Protein AF-A0A7K2YEI6-F1 (afdb_monomer)

Foldseek 3Di:
DDPQDDDLPLCVPAPDWAKAWEAELVVLVDDDPALLVSLVVLVVVLVQCVDRRYHYWY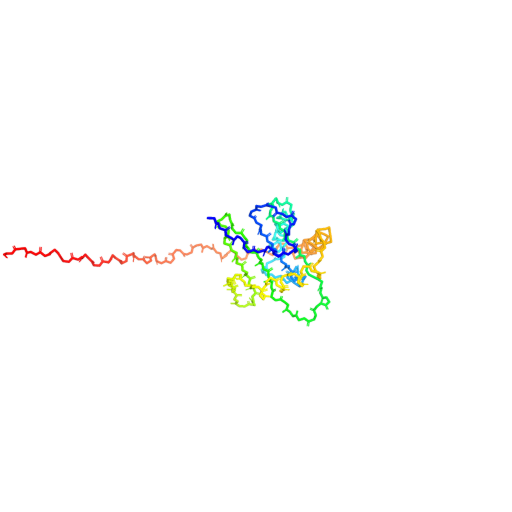FDNPPPDPFFTWIWGADRVRFIWIWGHDPVDIDIDGDDPVVSVVVNVRSVRTDDSVVRSVSSVVSSVVSVVVNVVPPDPPPPPPPPDPPDDDPDDDDDDDPDDDDDD

Solvent-accessible surface area (backbone atoms only — not comparable to full-atom values): 9981 Å² total; per-residue (Å²): 136,84,83,74,74,85,73,53,74,80,51,72,91,59,86,66,53,37,43,36,35,43,38,46,58,64,64,68,70,58,75,72,83,49,38,56,58,42,23,50,51,37,47,49,53,54,55,43,52,70,39,88,44,32,47,58,28,32,38,54,79,84,57,91,57,95,61,57,40,39,31,43,41,37,44,86,88,70,51,52,37,34,38,39,39,49,101,88,48,76,46,79,40,74,70,46,72,72,55,41,57,50,51,42,57,48,53,73,53,30,43,54,68,68,56,25,51,49,51,38,52,53,38,26,49,53,26,43,53,56,34,60,73,53,56,88,71,76,74,81,90,73,81,74,84,73,82,66,82,78,80,76,82,80,73,78,84,77,81,80,79,83,78,90,129

Sequence (165 aa):
MSSGRPRPTALDDAPDTVLVTFLDPRVLHHTIGDAAVMADQIRALRRATQRPHTHIRTVSAATTTPAPSIAYLRFADGRELICLEQADAVVYLRESDHHRAALDRIALVAHDHAETRRQLTRAEHAHRLCATERGPAALPASFANDPGPVPTPTSPPRPDRENPA

pLDDT: mean 70.94, std 15.81, range [35.38, 94.62]

Nearest PDB structures (foldseek):
  3oe3-assembly1_A  TM=7.090E-01  e=5.378E+00  Salmonella enterica subsp. enterica serovar Typhimurium
  2oqc-assembly1_A  TM=4.655E-01  e=2.181E+00  Bacillus subtilis
  4yhc-assembly1_A  TM=6.633E-01  e=7.716E+00  Schizosaccharomyces pombe 972h-
  2rf8-assembly1_B  TM=3.080E-01  e=3.529E+00  unclassified
  2xg8-assembly1_E-2  TM=3.071E-01  e=6.066E+00  Synechococcus elongatus PCC 7942 = FACHB-805

Structure (mmCIF, N/CA/C/O backbone):
data_AF-A0A7K2YEI6-F1
#
_entry.id   AF-A0A7K2YEI6-F1
#
loop_
_atom_site.group_PDB
_atom_site.id
_atom_site.type_symbol
_atom_site.label_atom_id
_atom_site.label_alt_id
_atom_site.label_comp_id
_atom_site.label_asym_id
_atom_site.label_entity_id
_atom_site.label_seq_id
_atom_site.pdbx_PDB_ins_code
_atom_site.Cartn_x
_atom_site.Cartn_y
_atom_site.Cartn_z
_atom_site.occupancy
_atom_site.B_iso_or_equiv
_atom_site.auth_seq_id
_atom_site.auth_comp_id
_atom_site.auth_asym_id
_atom_site.auth_atom_id
_atom_site.pdbx_PDB_model_num
ATOM 1 N N . MET A 1 1 ? -24.203 -7.681 22.624 1.00 35.38 1 MET A N 1
ATOM 2 C CA . MET A 1 1 ? -23.728 -6.298 22.409 1.00 35.38 1 MET A CA 1
ATOM 3 C C . MET A 1 1 ? -22.212 -6.354 22.428 1.00 35.38 1 MET A C 1
ATOM 5 O O . MET A 1 1 ? -21.647 -6.579 23.488 1.00 35.38 1 MET A O 1
ATOM 9 N N . SER A 1 2 ? -21.568 -6.328 21.259 1.00 37.03 2 SER A N 1
ATOM 10 C CA . SER A 1 2 ? -20.107 -6.431 21.176 1.00 37.03 2 SER A CA 1
ATOM 11 C C . SER A 1 2 ? -19.523 -5.081 21.579 1.00 37.03 2 SER A C 1
ATOM 13 O O . SER A 1 2 ? -19.719 -4.097 20.869 1.00 37.03 2 SER A O 1
ATOM 15 N N . SER A 1 3 ? -18.887 -5.004 22.747 1.00 43.38 3 SER A N 1
ATOM 16 C CA . SER A 1 3 ? -18.133 -3.822 23.163 1.00 43.38 3 SER A CA 1
ATOM 17 C C . SER A 1 3 ? -16.900 -3.715 22.262 1.00 43.38 3 SER A C 1
ATOM 19 O O . SER A 1 3 ? -15.861 -4.316 22.545 1.00 43.38 3 SER A O 1
ATOM 21 N N . GLY A 1 4 ? -17.050 -3.037 21.124 1.00 49.66 4 GLY A N 1
ATOM 22 C CA . GLY A 1 4 ? -15.959 -2.786 20.190 1.00 49.66 4 GLY A CA 1
ATOM 23 C C . GLY A 1 4 ? -14.863 -2.004 20.902 1.00 49.66 4 GLY A C 1
ATOM 24 O O . GLY A 1 4 ? -15.121 -0.926 21.438 1.00 49.66 4 GLY A O 1
ATOM 25 N N . ARG A 1 5 ? -13.656 -2.571 20.962 1.00 57.53 5 ARG A N 1
ATOM 26 C CA . ARG A 1 5 ? -12.485 -1.838 21.449 1.00 57.53 5 ARG A CA 1
ATOM 27 C C . ARG A 1 5 ? -12.255 -0.610 20.560 1.00 57.53 5 ARG A C 1
ATOM 29 O O . ARG A 1 5 ? -12.537 -0.687 19.363 1.00 57.53 5 ARG A O 1
ATOM 36 N N . PRO A 1 6 ? -11.764 0.506 21.127 1.00 58.81 6 PRO A N 1
ATOM 37 C CA . PRO A 1 6 ? -11.514 1.714 20.359 1.00 58.81 6 PRO A CA 1
ATOM 38 C C . PRO A 1 6 ? -10.509 1.433 19.237 1.00 58.81 6 PRO A C 1
ATOM 40 O O . PRO A 1 6 ? -9.489 0.767 19.430 1.00 58.81 6 PRO A O 1
ATOM 43 N N . ARG A 1 7 ? -10.857 1.924 18.051 1.00 57.22 7 ARG A N 1
ATOM 44 C CA . ARG A 1 7 ? -10.098 1.809 16.809 1.00 57.22 7 ARG A CA 1
ATOM 45 C C . ARG A 1 7 ? -8.801 2.641 16.893 1.00 57.22 7 ARG A C 1
ATOM 47 O O . ARG A 1 7 ? -8.818 3.679 17.552 1.00 57.22 7 ARG A O 1
ATOM 54 N N . PRO A 1 8 ? -7.682 2.223 16.259 1.00 61.91 8 PRO A N 1
ATOM 55 C CA . PRO A 1 8 ? -6.519 3.097 16.091 1.00 61.91 8 PRO A CA 1
ATOM 56 C C . PRO A 1 8 ? -6.933 4.398 15.405 1.00 61.91 8 PRO A C 1
ATOM 58 O O . PRO A 1 8 ? -7.556 4.350 14.343 1.00 61.91 8 PRO A O 1
ATOM 61 N N . THR A 1 9 ? -6.574 5.547 15.975 1.00 63.38 9 THR A N 1
ATOM 62 C CA . THR A 1 9 ? -7.052 6.853 15.491 1.00 63.38 9 THR A CA 1
ATOM 63 C C . THR A 1 9 ? -6.620 7.125 14.055 1.00 63.38 9 THR A C 1
ATOM 65 O O . THR A 1 9 ? -7.364 7.707 13.272 1.00 63.38 9 THR A O 1
ATOM 68 N N . ALA A 1 10 ? -5.454 6.606 13.658 1.00 58.94 10 ALA A N 1
ATOM 69 C CA . ALA A 1 10 ? -4.978 6.661 12.279 1.00 58.94 10 ALA A CA 1
ATOM 70 C C . ALA A 1 10 ? -5.903 5.975 11.256 1.00 58.94 10 ALA A C 1
ATOM 72 O O . ALA A 1 10 ? -5.720 6.138 10.049 1.00 58.94 10 ALA A O 1
ATOM 73 N N . LEU A 1 11 ? -6.851 5.163 11.724 1.00 60.22 11 LEU A N 1
ATOM 74 C CA . LEU A 1 11 ? -7.789 4.435 10.893 1.00 60.22 11 LEU A CA 1
ATOM 75 C C . LEU A 1 11 ? -9.180 5.063 10.894 1.00 60.22 11 LEU A C 1
ATOM 77 O O . LEU A 1 11 ? -9.952 4.674 10.027 1.00 60.22 11 LEU A O 1
ATOM 81 N N . ASP A 1 12 ? -9.517 5.983 11.801 1.00 61.03 12 ASP A N 1
ATOM 82 C CA . ASP A 1 12 ? -10.897 6.431 12.065 1.00 61.03 12 ASP A CA 1
ATOM 83 C C . ASP A 1 12 ? -11.663 6.951 10.831 1.00 61.03 12 ASP A C 1
ATOM 85 O O . ASP A 1 12 ? -12.889 6.855 10.791 1.00 61.03 12 ASP A O 1
ATOM 89 N N . ASP A 1 13 ? -10.963 7.345 9.767 1.00 56.47 13 ASP A N 1
ATOM 90 C CA . ASP A 1 13 ? -11.535 7.880 8.525 1.00 56.47 13 ASP A CA 1
ATOM 91 C C . ASP A 1 13 ? -12.189 6.850 7.565 1.00 56.47 13 ASP A C 1
ATOM 93 O O . ASP A 1 13 ? -12.667 7.239 6.499 1.00 56.47 13 ASP A O 1
ATOM 97 N N . ALA A 1 14 ? -12.229 5.541 7.870 1.00 53.19 14 ALA A N 1
ATOM 98 C CA . ALA A 1 14 ? -12.691 4.523 6.898 1.00 53.19 14 ALA A CA 1
ATOM 99 C C . ALA A 1 14 ? -13.674 3.468 7.461 1.00 53.19 14 ALA A C 1
ATOM 101 O O . ALA A 1 14 ? -13.237 2.516 8.111 1.00 53.19 14 ALA A O 1
ATOM 102 N N . PRO A 1 15 ? -14.997 3.553 7.250 1.00 51.84 15 PRO A N 1
ATOM 103 C CA . PRO A 1 15 ? -15.926 2.512 7.690 1.00 51.84 15 PRO A CA 1
ATOM 104 C C . PRO A 1 15 ? -15.862 1.293 6.741 1.00 51.84 15 PRO A C 1
ATOM 106 O O . PRO A 1 15 ? -15.676 1.442 5.539 1.00 51.84 15 PRO A O 1
ATOM 109 N N . ASP A 1 16 ? -15.996 0.088 7.302 1.00 55.22 16 ASP A N 1
ATOM 110 C CA . ASP A 1 16 ? -16.053 -1.230 6.629 1.00 55.22 16 ASP A CA 1
ATOM 111 C C . ASP A 1 16 ? -14.762 -1.803 5.997 1.00 55.22 16 ASP A C 1
ATOM 113 O O . ASP A 1 16 ? -13.928 -1.080 5.474 1.00 55.22 16 ASP A O 1
ATOM 117 N N . THR A 1 17 ? -14.551 -3.112 6.217 1.00 54.16 17 THR A N 1
ATOM 118 C CA . THR A 1 17 ? -13.370 -3.977 5.944 1.00 54.16 17 THR A CA 1
ATOM 119 C C . THR A 1 17 ? -12.120 -3.289 5.393 1.00 54.16 17 THR A C 1
ATOM 121 O O . THR A 1 17 ? -11.918 -3.231 4.188 1.00 54.16 17 THR A O 1
ATOM 124 N N . VAL A 1 18 ? -11.232 -2.838 6.280 1.00 68.88 18 VAL A N 1
ATOM 125 C CA . VAL A 1 18 ? -10.080 -2.013 5.902 1.00 68.88 18 VAL A CA 1
ATOM 126 C C . VAL A 1 18 ? -8.800 -2.851 5.868 1.00 68.88 18 VAL A C 1
ATOM 128 O O . VAL A 1 18 ? -8.322 -3.303 6.910 1.00 68.88 18 VAL A O 1
ATOM 131 N N . LEU A 1 19 ? -8.223 -3.030 4.678 1.00 74.69 19 LEU A N 1
ATOM 132 C CA . LEU A 1 19 ? -6.819 -3.418 4.524 1.00 74.69 19 LEU A CA 1
ATOM 133 C C . LEU A 1 19 ? -5.973 -2.156 4.679 1.00 74.69 19 LEU A C 1
ATOM 135 O O . LEU A 1 19 ? -6.048 -1.278 3.822 1.00 74.69 19 LEU A O 1
ATOM 139 N N . VAL A 1 20 ? -5.162 -2.059 5.731 1.00 76.62 20 VAL A N 1
ATOM 140 C CA . VAL A 1 20 ? -4.160 -0.994 5.862 1.00 76.62 20 VAL A CA 1
ATOM 141 C C . VAL A 1 20 ? -2.779 -1.597 5.800 1.00 76.62 20 VAL A C 1
ATOM 143 O O . VAL A 1 20 ? -2.470 -2.518 6.539 1.00 76.62 20 VAL A O 1
ATOM 146 N N . THR A 1 21 ? -1.924 -1.084 4.931 1.00 82.00 21 THR A N 1
ATOM 147 C CA . THR A 1 21 ? -0.549 -1.563 4.832 1.00 82.00 21 THR A CA 1
ATOM 148 C C . THR A 1 21 ? 0.415 -0.397 4.760 1.00 82.00 21 THR A C 1
ATOM 150 O O . THR A 1 21 ? 0.197 0.573 4.029 1.00 82.00 21 THR A O 1
ATOM 153 N N . PHE A 1 22 ? 1.494 -0.524 5.522 1.00 81.94 22 PHE A N 1
ATOM 154 C CA . PHE A 1 22 ? 2.610 0.401 5.538 1.00 81.94 22 PHE A CA 1
ATOM 155 C C . PHE A 1 22 ? 3.804 -0.274 4.869 1.00 81.94 22 PHE A C 1
ATOM 157 O O . PHE A 1 22 ? 4.270 -1.319 5.320 1.00 81.94 22 PHE A O 1
ATOM 164 N N . LEU A 1 23 ? 4.258 0.301 3.758 1.00 81.62 23 LEU A N 1
ATOM 165 C CA . LEU A 1 23 ? 5.349 -0.235 2.949 1.00 81.62 23 LEU A CA 1
ATOM 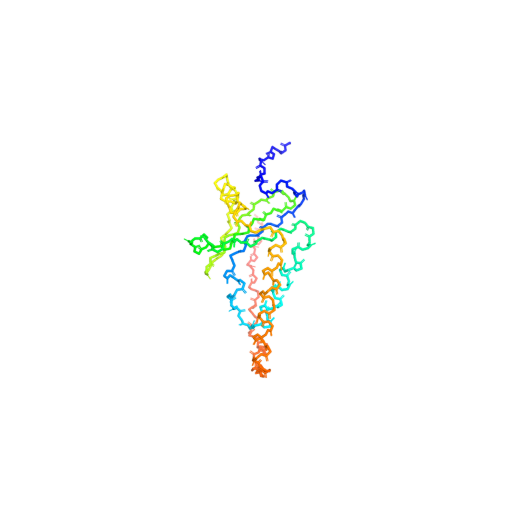166 C C . LEU A 1 23 ? 6.654 0.498 3.266 1.00 81.62 23 LEU A C 1
ATOM 168 O O . LEU A 1 23 ? 6.700 1.727 3.160 1.00 81.62 23 LEU A O 1
ATOM 172 N N . ASP A 1 24 ? 7.718 -0.242 3.583 1.00 77.81 24 ASP A N 1
ATOM 173 C CA . ASP A 1 24 ? 9.082 0.304 3.581 1.00 77.81 24 ASP A CA 1
ATOM 174 C C . ASP A 1 24 ? 9.455 0.695 2.133 1.00 77.81 24 ASP A C 1
ATOM 176 O O . ASP A 1 24 ? 9.364 -0.147 1.239 1.00 77.81 24 ASP A O 1
ATOM 180 N N . PRO A 1 25 ? 9.891 1.938 1.848 1.00 78.19 25 PRO A N 1
ATOM 181 C CA . PRO A 1 25 ? 10.286 2.364 0.504 1.00 78.19 25 PRO A CA 1
ATOM 182 C C . PRO A 1 25 ? 11.310 1.453 -0.168 1.00 78.19 25 PRO A C 1
ATOM 184 O O . PRO A 1 25 ? 11.323 1.338 -1.393 1.00 78.19 25 PRO A O 1
ATOM 187 N N . ARG A 1 26 ? 12.165 0.784 0.611 1.00 78.75 26 ARG A N 1
ATOM 188 C CA . ARG A 1 26 ? 13.173 -0.149 0.101 1.00 78.75 26 ARG A CA 1
ATOM 189 C C . ARG A 1 26 ? 12.539 -1.316 -0.650 1.00 78.75 26 ARG A C 1
ATOM 191 O O . ARG A 1 26 ? 13.118 -1.761 -1.639 1.00 78.75 26 ARG A O 1
ATOM 198 N N . VAL A 1 27 ? 11.337 -1.756 -0.264 1.00 79.69 27 VAL A N 1
ATOM 199 C CA . VAL A 1 27 ? 10.628 -2.850 -0.955 1.00 79.69 27 VAL A CA 1
ATOM 200 C C . VAL A 1 27 ? 10.222 -2.472 -2.377 1.00 79.69 27 VAL A C 1
ATOM 202 O O . VAL A 1 27 ? 10.093 -3.339 -3.231 1.00 79.69 27 VAL A O 1
ATOM 205 N N . LEU A 1 28 ? 10.094 -1.174 -2.679 1.00 84.19 28 LEU A N 1
ATOM 206 C CA . LEU A 1 28 ? 9.799 -0.703 -4.035 1.00 84.19 28 LEU A CA 1
ATOM 207 C C . LEU A 1 28 ? 11.006 -0.836 -4.973 1.00 84.19 28 LEU A C 1
ATOM 209 O O . LEU A 1 28 ? 10.850 -0.823 -6.195 1.00 84.19 28 LEU A O 1
ATOM 213 N N . HIS A 1 29 ? 12.208 -0.952 -4.408 1.00 81.12 29 HIS A N 1
ATOM 214 C CA . HIS A 1 29 ? 13.471 -1.037 -5.139 1.00 81.12 29 HIS A CA 1
ATOM 215 C C . HIS A 1 29 ? 14.090 -2.437 -5.094 1.00 81.12 29 HIS A C 1
ATOM 217 O O . HIS A 1 29 ? 14.925 -2.767 -5.936 1.00 81.12 29 HIS A O 1
ATOM 223 N N . HIS A 1 30 ? 13.678 -3.272 -4.142 1.00 78.94 30 HIS A N 1
ATOM 224 C CA . HIS A 1 30 ? 14.135 -4.648 -4.050 1.00 78.94 30 HIS A CA 1
ATOM 225 C C . HIS A 1 30 ? 13.454 -5.500 -5.127 1.00 78.94 30 HIS A C 1
ATOM 227 O O . HIS A 1 30 ? 12.246 -5.710 -5.096 1.00 78.94 30 HIS A O 1
ATOM 233 N N . THR A 1 31 ? 14.225 -5.952 -6.118 1.00 76.38 31 THR A N 1
ATOM 234 C CA . THR A 1 31 ? 13.689 -6.750 -7.229 1.00 76.38 31 THR A CA 1
ATOM 235 C C . THR A 1 31 ? 13.627 -8.212 -6.812 1.00 76.38 31 THR A C 1
ATOM 237 O O . THR A 1 31 ? 14.671 -8.837 -6.634 1.00 76.38 31 THR A O 1
ATOM 240 N N . ILE A 1 32 ? 12.419 -8.759 -6.688 1.00 75.44 32 ILE A N 1
ATOM 241 C CA . ILE A 1 32 ? 12.195 -10.193 -6.494 1.00 75.44 32 ILE A CA 1
ATOM 242 C C . ILE A 1 32 ? 11.722 -10.765 -7.833 1.00 75.44 32 ILE A C 1
ATOM 244 O O . ILE A 1 32 ? 10.642 -10.430 -8.314 1.00 75.44 32 ILE A O 1
ATOM 248 N N . GLY A 1 33 ? 12.545 -11.610 -8.454 1.00 79.62 33 GLY A N 1
ATOM 249 C CA . GLY A 1 33 ? 12.308 -12.096 -9.816 1.00 79.62 33 GLY A CA 1
ATOM 250 C C . GLY A 1 33 ? 12.819 -11.119 -10.877 1.00 79.62 33 GLY A C 1
ATOM 251 O O . GLY A 1 33 ? 13.941 -10.619 -10.776 1.00 79.62 33 GLY A O 1
ATOM 252 N N . ASP A 1 34 ? 12.023 -10.874 -11.920 1.00 86.81 34 ASP A N 1
ATOM 253 C CA . ASP A 1 34 ? 12.395 -9.985 -13.021 1.00 86.81 34 ASP A CA 1
ATOM 254 C C . ASP A 1 34 ? 11.788 -8.571 -12.894 1.00 86.81 34 ASP A C 1
ATOM 256 O O . ASP A 1 34 ? 10.834 -8.316 -12.154 1.00 86.81 34 ASP A O 1
ATOM 260 N N . ALA A 1 35 ? 12.375 -7.616 -13.621 1.00 89.06 35 ALA A N 1
ATOM 261 C CA . ALA A 1 35 ? 11.963 -6.215 -13.565 1.00 89.06 35 ALA A CA 1
ATOM 262 C C . ALA A 1 35 ? 10.558 -5.978 -14.159 1.00 89.06 35 ALA A C 1
ATOM 264 O O . ALA A 1 35 ? 9.863 -5.047 -13.749 1.00 89.06 35 ALA A O 1
ATOM 265 N N . ALA A 1 36 ? 10.103 -6.818 -15.095 1.00 88.25 36 ALA A N 1
ATOM 266 C CA . ALA A 1 36 ? 8.763 -6.705 -15.666 1.00 88.25 36 ALA A CA 1
ATOM 267 C C . ALA A 1 36 ? 7.694 -7.134 -14.647 1.00 88.25 36 ALA A C 1
ATOM 269 O O . ALA A 1 36 ? 6.713 -6.416 -14.442 1.00 88.25 36 ALA A O 1
ATOM 270 N N . VAL A 1 37 ? 7.936 -8.236 -13.936 1.00 89.31 37 VAL A N 1
ATOM 271 C CA . VAL A 1 37 ? 7.134 -8.733 -12.818 1.00 89.31 37 VAL A CA 1
ATOM 272 C C . VAL A 1 37 ? 7.060 -7.679 -11.722 1.00 89.31 37 VAL A C 1
ATOM 274 O O . VAL A 1 37 ? 5.960 -7.350 -11.281 1.00 89.31 37 VAL A O 1
ATOM 277 N N . MET A 1 38 ? 8.182 -7.065 -11.338 1.00 89.00 38 MET A N 1
ATOM 278 C CA . MET A 1 38 ? 8.166 -5.976 -10.354 1.00 89.00 38 MET A CA 1
ATOM 279 C C . MET A 1 38 ? 7.335 -4.776 -10.823 1.00 89.00 38 MET A C 1
ATOM 281 O O . MET A 1 38 ? 6.530 -4.238 -10.059 1.00 89.00 38 MET A O 1
ATOM 285 N N . ALA A 1 39 ? 7.461 -4.365 -12.089 1.00 90.31 39 ALA A N 1
ATOM 286 C CA . ALA A 1 39 ? 6.641 -3.289 -12.644 1.00 90.31 39 ALA A CA 1
ATOM 287 C C . ALA A 1 39 ? 5.138 -3.632 -12.652 1.00 90.31 39 ALA A C 1
ATOM 289 O O . ALA A 1 39 ? 4.295 -2.748 -12.470 1.00 90.31 39 ALA A O 1
ATOM 290 N N . ASP A 1 40 ? 4.781 -4.897 -12.869 1.00 89.81 40 ASP A N 1
ATOM 291 C CA . ASP A 1 40 ? 3.403 -5.385 -12.812 1.00 89.81 40 ASP A CA 1
ATOM 292 C C . ASP A 1 40 ? 2.871 -5.436 -11.373 1.00 89.81 40 ASP A C 1
ATOM 294 O O . ASP A 1 40 ? 1.752 -4.978 -11.115 1.00 89.81 40 ASP A O 1
ATOM 298 N N . GLN A 1 41 ? 3.681 -5.893 -10.417 1.00 90.00 41 GLN A N 1
ATOM 299 C CA . GLN A 1 41 ? 3.341 -5.917 -8.994 1.00 90.00 41 GLN A CA 1
ATOM 300 C C . GLN A 1 41 ? 3.147 -4.503 -8.429 1.00 90.00 41 GLN A C 1
ATOM 302 O O . GLN A 1 41 ? 2.130 -4.224 -7.791 1.00 90.00 41 GLN A O 1
ATOM 307 N N . ILE A 1 42 ? 4.051 -3.564 -8.727 1.00 91.38 42 ILE A N 1
ATOM 308 C CA . ILE A 1 42 ? 3.920 -2.166 -8.285 1.00 91.38 42 ILE A CA 1
ATOM 309 C C . ILE A 1 42 ? 2.684 -1.512 -8.911 1.00 91.38 42 ILE A C 1
ATOM 311 O O . ILE A 1 42 ? 1.961 -0.767 -8.245 1.00 91.38 42 ILE A O 1
ATOM 315 N N . ARG A 1 43 ? 2.368 -1.830 -10.172 1.00 92.50 43 ARG A N 1
ATOM 316 C CA . ARG A 1 43 ? 1.122 -1.382 -10.806 1.00 92.50 43 ARG A CA 1
ATOM 317 C C . ARG A 1 43 ? -0.107 -1.947 -10.103 1.00 92.50 43 ARG A C 1
ATOM 319 O O . ARG A 1 43 ? -1.094 -1.224 -9.945 1.00 92.50 43 ARG A O 1
ATOM 326 N N . ALA A 1 44 ? -0.069 -3.211 -9.685 1.00 89.00 44 ALA A N 1
ATOM 327 C CA . ALA A 1 44 ? -1.144 -3.828 -8.917 1.00 89.00 44 ALA A CA 1
ATOM 328 C C . ALA A 1 44 ? -1.331 -3.129 -7.559 1.00 89.00 44 ALA A C 1
ATOM 330 O O . ALA A 1 44 ? -2.460 -2.760 -7.232 1.00 89.00 44 ALA A O 1
ATOM 331 N N . LEU A 1 45 ? -0.244 -2.829 -6.836 1.00 89.12 45 LEU A N 1
ATOM 332 C CA . LEU A 1 45 ? -0.276 -2.034 -5.600 1.00 89.12 45 LEU A CA 1
ATOM 333 C C . LEU A 1 45 ? -0.855 -0.634 -5.841 1.00 89.12 45 LEU A C 1
ATOM 335 O O . LEU A 1 45 ? -1.756 -0.194 -5.128 1.00 89.12 45 LEU A O 1
ATOM 339 N N . ARG A 1 46 ? -0.421 0.052 -6.904 1.00 91.56 46 ARG A N 1
ATOM 340 C CA . ARG A 1 46 ? -0.952 1.370 -7.279 1.00 91.56 46 ARG A CA 1
ATOM 341 C C . ARG A 1 46 ? -2.457 1.324 -7.547 1.00 91.56 46 ARG A C 1
ATOM 343 O O . ARG A 1 46 ? -3.173 2.215 -7.099 1.00 91.56 46 ARG A O 1
ATOM 350 N N . ARG A 1 47 ? -2.955 0.299 -8.246 1.00 91.44 47 ARG A N 1
ATOM 351 C CA . ARG A 1 47 ? -4.400 0.090 -8.466 1.00 91.44 47 ARG A CA 1
ATOM 352 C C . ARG A 1 47 ? -5.132 -0.217 -7.160 1.00 91.44 47 ARG A C 1
ATOM 354 O O . ARG A 1 47 ? -6.238 0.272 -6.965 1.00 91.44 47 ARG A O 1
ATOM 361 N N . ALA A 1 48 ? -4.519 -0.982 -6.261 1.00 88.25 48 ALA A N 1
ATOM 362 C CA . ALA A 1 48 ? -5.097 -1.288 -4.958 1.00 88.25 48 ALA A CA 1
ATOM 363 C C . ALA A 1 48 ? -5.291 -0.029 -4.095 1.00 88.25 48 ALA A C 1
ATOM 365 O O . ALA A 1 48 ? -6.298 0.059 -3.406 1.00 88.25 48 ALA A O 1
ATOM 366 N N . THR A 1 49 ? -4.432 0.994 -4.223 1.00 87.25 49 THR A N 1
ATOM 367 C CA . THR A 1 49 ? -4.615 2.289 -3.523 1.00 87.25 49 THR A CA 1
ATOM 368 C C . THR A 1 49 ? -5.893 3.048 -3.904 1.00 87.25 49 THR A C 1
ATOM 370 O O . THR A 1 49 ? -6.2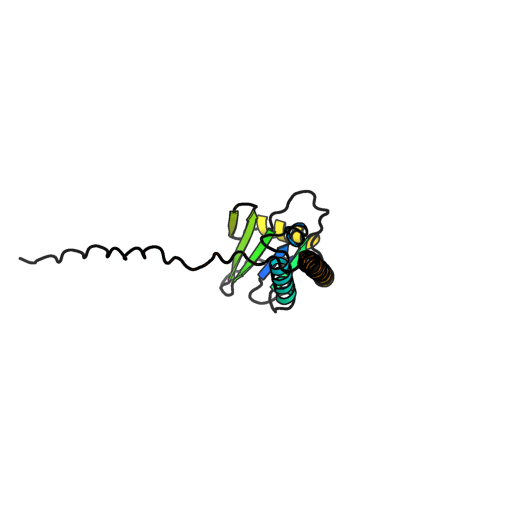53 4.013 -3.239 1.00 87.25 49 THR A O 1
ATOM 373 N N . GLN A 1 50 ? -6.559 2.652 -4.993 1.00 86.38 50 GLN A N 1
ATOM 374 C CA . GLN A 1 50 ? -7.799 3.264 -5.481 1.00 86.38 50 GLN A CA 1
ATOM 375 C C . GLN A 1 50 ? -9.040 2.476 -5.056 1.00 86.38 50 GLN A C 1
ATOM 377 O O . GLN A 1 50 ? -10.159 2.905 -5.329 1.00 86.38 50 GLN A O 1
ATOM 382 N N . ARG A 1 51 ? -8.858 1.295 -4.452 1.00 84.44 51 ARG A N 1
ATOM 383 C CA . ARG A 1 51 ? -9.977 0.453 -4.044 1.00 84.44 51 ARG A CA 1
ATOM 384 C C . ARG A 1 51 ? -10.614 1.023 -2.781 1.00 84.44 51 ARG A C 1
ATOM 386 O O . ARG A 1 51 ? -9.886 1.436 -1.875 1.00 84.44 51 ARG A O 1
ATOM 393 N N . PRO A 1 52 ? -11.952 0.995 -2.688 1.00 74.56 52 PRO A N 1
ATOM 394 C CA . PRO A 1 52 ? -12.610 1.295 -1.432 1.00 74.56 52 PRO A CA 1
ATOM 395 C C . PRO A 1 52 ? -12.089 0.319 -0.367 1.00 74.56 52 PRO A C 1
ATOM 397 O O . PRO A 1 52 ? -11.864 -0.862 -0.646 1.00 74.56 52 PRO A O 1
ATOM 400 N N . HIS A 1 53 ? -11.846 0.838 0.835 1.00 76.12 53 HIS A N 1
ATOM 401 C CA . HIS A 1 53 ? -11.377 0.076 1.995 1.00 76.12 53 HIS A CA 1
ATOM 402 C C . HIS A 1 53 ? -9.962 -0.537 1.887 1.00 76.12 53 HIS A C 1
ATOM 404 O O . HIS A 1 53 ? -9.606 -1.453 2.627 1.00 76.12 53 HIS A O 1
ATOM 410 N N . THR A 1 54 ? -9.115 -0.036 0.983 1.00 81.12 54 THR A N 1
ATOM 411 C CA . THR A 1 54 ? -7.687 -0.391 0.930 1.00 81.12 54 THR A CA 1
ATOM 412 C C . THR A 1 54 ? -6.822 0.857 1.087 1.00 81.12 54 THR A C 1
ATOM 414 O O . THR A 1 54 ? -6.812 1.732 0.227 1.00 81.12 54 THR A O 1
ATOM 417 N N . HIS A 1 55 ? -6.052 0.926 2.171 1.00 82.56 55 HIS A N 1
ATOM 418 C CA . HIS A 1 55 ? -5.162 2.037 2.490 1.00 82.56 55 HIS A CA 1
ATOM 419 C C . HIS A 1 55 ? -3.719 1.550 2.471 1.00 82.56 55 HIS A C 1
ATOM 421 O O . HIS A 1 55 ? -3.211 0.972 3.425 1.00 82.56 55 HIS A O 1
ATOM 427 N N . ILE A 1 56 ? -3.049 1.802 1.357 1.00 85.88 56 ILE A N 1
ATOM 428 C CA . ILE A 1 56 ? -1.618 1.548 1.209 1.00 85.88 56 ILE A CA 1
ATOM 429 C C . ILE A 1 56 ? -0.906 2.880 1.394 1.00 85.88 56 ILE A C 1
ATOM 431 O O . ILE A 1 56 ? -1.240 3.847 0.702 1.00 85.88 56 ILE A O 1
ATOM 435 N N . ARG A 1 57 ? 0.059 2.932 2.312 1.00 87.06 57 ARG A N 1
ATOM 436 C CA . ARG A 1 57 ? 0.918 4.099 2.549 1.00 87.06 57 ARG A CA 1
ATOM 437 C C . ARG A 1 57 ? 2.378 3.663 2.575 1.00 87.06 57 ARG A C 1
ATOM 439 O O . ARG A 1 57 ? 2.689 2.599 3.099 1.00 87.06 57 ARG A O 1
ATOM 446 N N . THR A 1 58 ? 3.279 4.458 2.015 1.00 85.44 58 THR A N 1
ATOM 447 C CA . THR A 1 58 ? 4.725 4.239 2.184 1.00 85.44 58 THR A CA 1
ATOM 448 C C . THR A 1 58 ? 5.224 4.983 3.419 1.00 85.44 58 THR A C 1
ATOM 450 O O . THR A 1 58 ? 4.719 6.058 3.740 1.00 85.44 58 THR A O 1
ATOM 453 N N . VAL A 1 59 ? 6.193 4.426 4.144 1.00 83.12 59 VAL A N 1
ATOM 454 C CA . VAL A 1 59 ? 6.813 5.100 5.301 1.00 83.12 59 VAL A CA 1
ATOM 455 C C . VAL A 1 59 ? 8.032 5.910 4.882 1.00 83.12 59 VAL A C 1
ATOM 457 O O . VAL A 1 59 ? 8.683 5.577 3.903 1.00 83.12 59 VAL A O 1
ATOM 460 N N . SER A 1 60 ? 8.366 6.986 5.593 1.00 72.56 60 SER A N 1
ATOM 461 C CA . SER A 1 60 ? 9.588 7.739 5.287 1.00 72.56 60 SER A CA 1
ATOM 462 C C . SER A 1 60 ? 10.848 6.931 5.627 1.00 72.56 60 SER A C 1
ATOM 464 O O . SER A 1 60 ? 11.011 6.458 6.753 1.00 72.56 60 SER A O 1
ATOM 466 N N . ALA A 1 61 ? 11.791 6.853 4.681 1.00 61.84 61 ALA A N 1
ATOM 467 C CA . ALA A 1 61 ? 13.071 6.149 4.830 1.00 61.84 61 ALA A CA 1
ATOM 468 C C . ALA A 1 61 ? 13.983 6.705 5.950 1.00 61.84 61 ALA A C 1
ATOM 470 O O . ALA A 1 61 ? 14.985 6.080 6.290 1.00 61.84 61 ALA A O 1
ATOM 471 N N . ALA A 1 62 ? 13.650 7.870 6.523 1.00 55.16 62 ALA A N 1
ATOM 472 C CA . ALA A 1 62 ? 14.403 8.522 7.597 1.00 55.16 62 ALA A CA 1
ATOM 473 C C . ALA A 1 62 ? 14.273 7.831 8.971 1.00 55.16 62 ALA A C 1
ATOM 475 O O . ALA A 1 62 ? 14.938 8.232 9.924 1.00 55.16 62 ALA A O 1
ATOM 476 N N . THR A 1 63 ? 13.433 6.798 9.097 1.00 56.31 63 THR A N 1
ATOM 477 C CA . THR A 1 63 ? 13.371 5.968 10.306 1.00 56.31 63 THR A CA 1
ATOM 478 C C . THR A 1 63 ? 14.410 4.849 10.206 1.00 56.31 63 THR A C 1
ATOM 480 O O . THR A 1 63 ? 14.226 3.839 9.538 1.00 56.31 63 THR A O 1
ATOM 483 N N . THR A 1 64 ? 15.572 5.080 10.817 1.00 41.62 64 THR A N 1
ATOM 484 C CA . THR A 1 64 ? 16.781 4.251 10.727 1.00 41.62 64 THR A CA 1
ATOM 485 C C . THR A 1 64 ? 16.644 2.922 11.474 1.00 41.62 64 THR A C 1
ATOM 487 O O . THR A 1 64 ? 17.211 2.730 12.541 1.00 41.62 64 THR A O 1
ATOM 490 N N . THR A 1 65 ? 15.887 1.977 10.931 1.00 47.34 65 THR A N 1
ATOM 491 C CA . THR A 1 65 ? 15.952 0.528 11.203 1.00 47.34 65 THR A CA 1
ATOM 492 C C . THR A 1 65 ? 15.213 -0.135 10.036 1.00 47.34 65 THR A C 1
ATOM 494 O O . THR A 1 65 ? 14.200 0.429 9.631 1.00 47.34 65 THR A O 1
ATOM 497 N N . PRO A 1 66 ? 15.665 -1.258 9.439 1.00 51.25 66 PRO A N 1
ATOM 498 C CA . PRO A 1 66 ? 14.822 -1.987 8.490 1.00 51.25 66 PRO A CA 1
ATOM 499 C C . PRO A 1 66 ? 13.524 -2.359 9.210 1.00 51.25 66 PRO A C 1
ATOM 501 O O . PRO A 1 66 ? 13.520 -3.224 10.086 1.00 51.25 66 PRO A O 1
ATOM 504 N N . ALA A 1 67 ? 12.451 -1.632 8.919 1.00 53.91 67 ALA A N 1
ATOM 505 C CA . ALA A 1 67 ? 11.160 -1.925 9.496 1.00 53.91 67 ALA A CA 1
ATOM 506 C C . ALA A 1 67 ? 10.586 -3.082 8.670 1.00 53.91 67 ALA A C 1
ATOM 508 O O . ALA A 1 67 ? 10.558 -2.972 7.443 1.00 53.91 67 ALA A O 1
ATOM 509 N N . PRO A 1 68 ? 10.169 -4.200 9.291 1.00 57.84 68 PRO A N 1
ATOM 510 C CA . PRO A 1 68 ? 9.414 -5.216 8.563 1.00 57.84 68 PRO A CA 1
ATOM 511 C C . PRO A 1 68 ? 8.232 -4.545 7.853 1.00 57.84 68 PRO A C 1
ATOM 513 O O . PRO A 1 68 ? 7.689 -3.570 8.378 1.00 57.84 68 PRO A O 1
ATOM 516 N N . SER A 1 69 ? 7.815 -5.032 6.681 1.00 66.31 69 SER A N 1
ATOM 517 C CA . SER A 1 69 ? 6.554 -4.549 6.104 1.00 66.31 69 SER A CA 1
ATOM 518 C C . SER A 1 69 ? 5.438 -4.905 7.084 1.00 66.31 69 SER A C 1
ATOM 520 O O . SER A 1 69 ? 5.326 -6.057 7.512 1.00 66.31 69 SER A O 1
ATOM 522 N N . ILE A 1 70 ? 4.638 -3.914 7.482 1.00 71.38 70 ILE A N 1
ATOM 523 C CA . ILE A 1 70 ? 3.565 -4.098 8.463 1.00 71.38 70 ILE A CA 1
ATOM 524 C C . ILE A 1 70 ? 2.232 -3.871 7.766 1.00 71.38 70 ILE A C 1
ATOM 526 O O . ILE A 1 70 ? 1.941 -2.766 7.301 1.00 71.38 70 ILE A O 1
ATOM 530 N N . ALA A 1 71 ? 1.397 -4.906 7.739 1.00 72.94 71 ALA A N 1
ATOM 531 C CA . ALA A 1 71 ? 0.018 -4.806 7.288 1.00 72.94 71 ALA A CA 1
ATOM 532 C C . ALA A 1 71 ? -0.946 -5.054 8.449 1.00 72.94 71 ALA A C 1
ATOM 534 O O . ALA A 1 71 ? -0.857 -6.051 9.156 1.00 72.94 71 ALA A O 1
ATOM 535 N N . TYR A 1 72 ? -1.891 -4.146 8.633 1.00 75.12 72 TYR A N 1
ATOM 536 C CA . TYR A 1 72 ? -3.039 -4.298 9.506 1.00 75.12 72 TYR A CA 1
ATOM 537 C C . TYR A 1 72 ? -4.251 -4.746 8.679 1.00 75.12 72 TYR A C 1
ATOM 539 O O . TYR A 1 72 ? -4.673 -4.089 7.725 1.00 75.12 72 TYR A O 1
ATOM 547 N N . LEU A 1 73 ? -4.810 -5.892 9.047 1.00 74.81 73 LEU A N 1
ATOM 548 C CA . LEU A 1 73 ? -5.926 -6.534 8.371 1.00 74.81 73 LEU A CA 1
ATOM 549 C C . LEU A 1 73 ? -7.146 -6.482 9.281 1.00 74.81 73 LEU A C 1
ATOM 551 O O . LEU A 1 73 ? -7.127 -7.083 10.355 1.00 74.81 73 LEU A O 1
ATOM 555 N N . ARG A 1 74 ? -8.221 -5.831 8.833 1.00 71.81 74 ARG A N 1
ATOM 556 C CA . ARG A 1 74 ? -9.531 -5.925 9.482 1.00 71.81 74 ARG A CA 1
ATOM 557 C C . ARG A 1 74 ? -10.514 -6.655 8.584 1.00 71.81 74 ARG A C 1
ATOM 559 O O . ARG A 1 74 ? -10.821 -6.198 7.485 1.00 71.81 74 ARG A O 1
ATOM 566 N N . PHE A 1 75 ? -11.034 -7.772 9.069 1.00 69.69 75 PHE A N 1
ATOM 567 C CA . PHE A 1 75 ? -11.998 -8.597 8.351 1.00 69.69 75 PHE A CA 1
ATOM 568 C C . PHE A 1 75 ? -13.434 -8.119 8.601 1.00 69.69 75 PHE A C 1
ATOM 570 O O . PHE A 1 75 ? -13.718 -7.404 9.562 1.00 69.69 75 PHE A O 1
ATOM 577 N N . ALA A 1 76 ? -14.356 -8.515 7.720 1.00 66.81 76 ALA A N 1
ATOM 578 C CA . ALA A 1 76 ? -15.777 -8.170 7.834 1.00 66.81 76 ALA A CA 1
ATOM 579 C C . ALA A 1 76 ? -16.426 -8.688 9.133 1.00 66.81 76 ALA A C 1
ATOM 581 O O . ALA A 1 76 ? -17.366 -8.084 9.636 1.00 66.81 76 ALA A O 1
ATOM 582 N N . ASP A 1 77 ? -15.895 -9.772 9.705 1.00 68.12 77 ASP A N 1
ATOM 583 C CA . ASP A 1 77 ? -16.340 -10.349 10.979 1.00 68.12 77 ASP A CA 1
ATOM 584 C C . ASP A 1 77 ? -15.754 -9.644 12.221 1.00 68.12 77 ASP A C 1
ATOM 586 O O . ASP A 1 77 ? -15.945 -10.102 13.347 1.00 68.12 77 ASP A O 1
ATOM 590 N N . GLY A 1 78 ? -15.036 -8.533 12.027 1.00 67.38 78 GLY A N 1
ATOM 591 C CA . GLY A 1 78 ? -14.446 -7.739 13.102 1.00 67.38 78 GLY A CA 1
ATOM 592 C C . GLY A 1 78 ? -13.141 -8.302 13.663 1.00 67.38 78 GLY A C 1
ATOM 593 O O . GLY A 1 78 ? -12.608 -7.738 14.616 1.00 67.38 78 GLY A O 1
ATOM 594 N N . ARG A 1 79 ? -12.595 -9.390 13.101 1.00 74.56 79 ARG A N 1
ATOM 595 C CA . ARG A 1 79 ? -11.247 -9.842 13.461 1.00 74.56 79 ARG A CA 1
ATOM 596 C C . ARG A 1 79 ? -10.198 -8.867 12.940 1.00 74.56 79 ARG A C 1
ATOM 598 O O . ARG A 1 79 ? -10.292 -8.376 11.815 1.00 74.56 79 ARG A O 1
ATOM 605 N N . GLU A 1 80 ? -9.169 -8.658 13.751 1.00 77.50 80 GLU A N 1
ATOM 606 C CA . GLU A 1 80 ? -8.045 -7.774 13.458 1.00 77.50 80 GLU A CA 1
ATOM 607 C C . GLU A 1 80 ? -6.733 -8.550 13.592 1.00 77.50 80 GLU A C 1
ATOM 609 O O . GLU A 1 80 ? -6.500 -9.224 14.603 1.00 77.50 80 GLU A O 1
ATOM 614 N N . LEU A 1 81 ? -5.889 -8.474 12.564 1.00 79.81 81 LEU A N 1
ATOM 615 C CA . LEU A 1 81 ? -4.576 -9.111 12.525 1.00 79.81 81 LEU A CA 1
ATOM 616 C C . LEU A 1 81 ? -3.514 -8.110 12.099 1.00 79.81 81 LEU A C 1
ATOM 618 O O . LEU A 1 81 ? -3.753 -7.249 11.256 1.00 79.81 81 LEU A O 1
ATOM 622 N N . ILE A 1 82 ? -2.317 -8.281 12.642 1.00 77.38 82 ILE A N 1
ATOM 623 C CA . ILE A 1 82 ? -1.130 -7.563 12.198 1.00 77.38 82 ILE A CA 1
ATOM 624 C C . ILE A 1 82 ? -0.194 -8.577 11.569 1.00 77.38 82 ILE A C 1
ATOM 626 O O . ILE A 1 82 ? 0.215 -9.539 12.209 1.00 77.38 82 ILE A O 1
ATOM 630 N N . CYS A 1 83 ? 0.099 -8.366 10.299 1.00 74.06 83 CYS A N 1
ATOM 631 C CA . CYS A 1 83 ? 1.042 -9.126 9.511 1.00 74.06 83 CYS A CA 1
ATOM 632 C C . CYS A 1 83 ? 2.376 -8.385 9.535 1.00 74.06 83 CYS A C 1
ATOM 634 O O . CYS A 1 83 ? 2.457 -7.246 9.075 1.00 74.06 83 CYS A O 1
ATOM 636 N N . LEU A 1 84 ? 3.399 -9.027 10.088 1.00 73.31 84 LEU A N 1
ATOM 637 C CA . LEU A 1 84 ? 4.781 -8.571 10.038 1.00 73.31 84 LEU A CA 1
ATOM 638 C C . LEU A 1 84 ? 5.528 -9.450 9.043 1.00 73.31 84 LEU A C 1
ATOM 640 O O . LEU A 1 84 ? 5.653 -10.656 9.255 1.00 73.31 84 LEU A O 1
ATOM 644 N N . GLU A 1 85 ? 6.014 -8.851 7.967 1.00 69.19 85 GLU A N 1
ATOM 645 C CA . GLU A 1 85 ? 6.849 -9.534 6.987 1.00 69.19 85 GLU A CA 1
ATOM 646 C C . GLU A 1 85 ? 8.325 -9.311 7.328 1.00 69.19 85 GLU A C 1
ATOM 648 O O . GLU A 1 85 ? 8.813 -8.180 7.365 1.00 69.19 85 GLU A O 1
ATOM 653 N N . GLN A 1 86 ? 9.028 -10.402 7.610 1.00 66.81 86 GLN A N 1
ATOM 654 C CA . GLN A 1 86 ? 10.472 -10.465 7.807 1.00 66.81 86 GLN A CA 1
ATOM 655 C C . GLN A 1 86 ? 11.104 -11.233 6.640 1.00 66.81 86 GLN A C 1
ATOM 657 O O . GLN A 1 86 ? 10.412 -11.960 5.935 1.00 66.81 86 GLN A O 1
ATOM 662 N N . ALA A 1 87 ? 12.421 -11.091 6.452 1.00 62.75 87 ALA A N 1
ATOM 663 C CA . ALA A 1 87 ? 13.141 -11.632 5.292 1.00 62.75 87 ALA A CA 1
ATOM 664 C C . ALA A 1 87 ? 12.829 -13.111 4.975 1.00 62.75 87 ALA A C 1
ATOM 666 O O . ALA A 1 87 ? 12.718 -13.458 3.805 1.00 62.75 87 ALA A O 1
ATOM 667 N N . ASP A 1 88 ? 12.619 -13.941 6.003 1.00 63.25 88 ASP A N 1
ATOM 668 C CA . ASP A 1 88 ? 12.377 -15.383 5.856 1.00 63.25 88 ASP A CA 1
ATOM 669 C C . ASP A 1 88 ? 11.021 -15.845 6.424 1.00 63.25 88 ASP A C 1
ATOM 671 O O . ASP A 1 88 ? 10.749 -17.046 6.490 1.00 63.25 88 ASP A O 1
ATOM 675 N N . ALA A 1 89 ? 10.170 -14.927 6.899 1.00 62.94 89 ALA A N 1
ATOM 676 C CA . ALA A 1 89 ? 8.955 -15.298 7.623 1.00 62.94 89 ALA A CA 1
ATOM 677 C C . ALA A 1 89 ? 7.850 -14.241 7.560 1.00 62.94 89 ALA A C 1
ATOM 679 O O . ALA A 1 89 ? 8.099 -13.040 7.524 1.00 62.94 89 ALA A O 1
ATOM 680 N N . VAL A 1 90 ? 6.606 -14.707 7.667 1.00 73.25 90 VAL A N 1
ATOM 681 C CA . VAL A 1 90 ? 5.435 -13.858 7.894 1.00 73.25 90 VAL A CA 1
ATOM 682 C C . VAL A 1 90 ? 4.833 -14.212 9.249 1.00 73.25 90 VAL A C 1
ATOM 684 O O . VAL A 1 90 ? 4.472 -15.365 9.491 1.00 73.25 90 VAL A O 1
ATOM 687 N N . VAL A 1 91 ? 4.717 -13.225 10.136 1.00 75.12 91 VAL A N 1
ATOM 688 C CA . VAL A 1 91 ? 4.151 -13.399 11.479 1.00 75.12 91 VAL A CA 1
ATOM 689 C C . VAL A 1 91 ? 2.795 -12.710 11.558 1.00 75.12 91 VAL A C 1
ATOM 691 O O . VAL A 1 91 ? 2.691 -11.504 11.343 1.00 75.12 91 VAL A O 1
ATOM 694 N N . TYR A 1 92 ? 1.759 -13.472 11.916 1.00 77.06 92 TYR A N 1
ATOM 695 C CA . TYR A 1 92 ? 0.422 -12.947 12.187 1.00 77.06 92 TYR A CA 1
ATOM 696 C C . TYR A 1 92 ? 0.209 -12.803 13.689 1.00 77.06 92 TYR A C 1
ATOM 698 O O . TYR A 1 92 ? 0.137 -13.789 14.424 1.00 77.06 92 TYR A O 1
ATOM 706 N N . LEU A 1 93 ? 0.077 -11.566 14.146 1.00 78.12 93 LEU A N 1
ATOM 707 C CA . LEU A 1 93 ? -0.191 -11.239 15.536 1.00 78.12 93 LEU A CA 1
ATOM 708 C C . LEU A 1 93 ? -1.663 -10.878 15.699 1.00 78.12 93 LEU A C 1
ATOM 710 O O . LEU A 1 93 ? -2.228 -10.123 14.901 1.00 78.12 93 LEU A O 1
ATOM 714 N N . ARG A 1 94 ? -2.285 -11.399 16.762 1.00 78.94 94 ARG A N 1
ATOM 715 C CA . ARG A 1 94 ? -3.555 -10.839 17.227 1.00 78.94 94 ARG A CA 1
ATOM 716 C C . ARG A 1 94 ? -3.297 -9.411 17.676 1.00 78.94 94 ARG A C 1
ATOM 718 O O . ARG A 1 94 ? -2.303 -9.124 18.344 1.00 78.94 94 ARG A O 1
ATOM 725 N N . GLU A 1 95 ? -4.211 -8.536 17.299 1.00 71.75 95 GLU A N 1
ATOM 726 C CA . GLU A 1 95 ? -4.152 -7.139 17.679 1.00 71.75 95 GLU A CA 1
ATOM 727 C C . GLU A 1 95 ? -4.104 -6.983 19.220 1.00 71.75 95 GLU A C 1
ATOM 729 O O . GLU A 1 95 ? -4.769 -7.709 19.968 1.00 71.75 95 GLU A O 1
ATOM 734 N N . SER A 1 96 ? -3.250 -6.067 19.690 1.00 75.88 96 SER A N 1
ATOM 735 C CA . SER A 1 96 ? -3.151 -5.653 21.093 1.00 75.88 96 SER A CA 1
ATOM 736 C C . SER A 1 96 ? -2.858 -4.152 21.175 1.00 75.88 96 SER A C 1
ATOM 738 O O . SER A 1 96 ? -2.310 -3.578 20.231 1.00 75.88 96 SER A O 1
ATOM 740 N N . ASP A 1 97 ? -3.134 -3.528 22.325 1.00 72.38 97 ASP A N 1
ATOM 741 C CA . ASP A 1 97 ? -2.956 -2.080 22.519 1.00 72.38 97 ASP A CA 1
ATOM 742 C C . ASP A 1 97 ? -1.521 -1.608 22.217 1.00 72.38 97 ASP A C 1
ATOM 744 O O . ASP A 1 97 ? -1.316 -0.533 21.650 1.00 72.38 97 ASP A O 1
ATOM 748 N N . HIS A 1 98 ? -0.516 -2.443 22.515 1.00 71.19 98 HIS A N 1
ATOM 7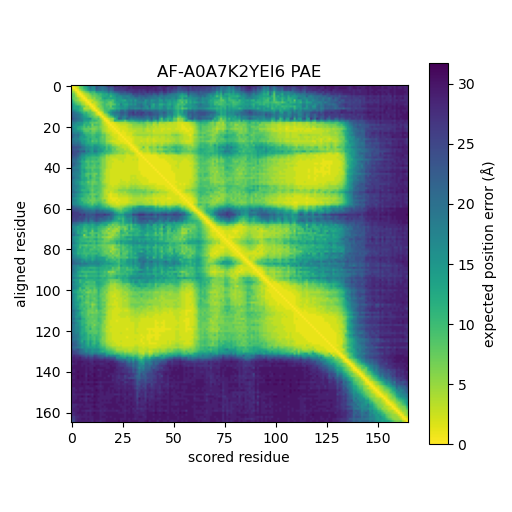49 C CA . HIS A 1 98 ? 0.873 -2.156 22.158 1.00 71.19 98 HIS A CA 1
ATOM 750 C C . HIS A 1 98 ? 1.048 -2.051 20.636 1.00 71.19 98 HIS A C 1
ATOM 752 O O . HIS A 1 98 ? 1.731 -1.143 20.146 1.00 71.19 98 HIS A O 1
ATOM 758 N N . HIS A 1 99 ? 0.438 -2.960 19.880 1.00 72.69 99 HIS A N 1
ATOM 759 C CA . HIS A 1 99 ? 0.539 -2.934 18.434 1.00 72.69 99 HIS A CA 1
ATOM 760 C C . HIS A 1 99 ? -0.264 -1.783 17.810 1.00 72.69 99 HIS A C 1
ATOM 762 O O . HIS A 1 99 ? 0.207 -1.213 16.827 1.00 72.69 99 HIS A O 1
ATOM 768 N N . ARG A 1 100 ? -1.396 -1.358 18.400 1.00 72.38 100 ARG A N 1
ATOM 769 C CA . ARG A 1 100 ? -2.092 -0.127 17.958 1.00 72.38 100 ARG A CA 1
ATOM 770 C C . ARG A 1 100 ? -1.194 1.091 18.080 1.00 72.38 100 ARG A C 1
ATOM 772 O O . ARG A 1 100 ? -0.980 1.785 17.095 1.00 72.38 100 ARG A O 1
ATOM 779 N N . ALA A 1 101 ? -0.582 1.286 19.248 1.00 73.44 101 ALA A N 1
ATOM 780 C CA . ALA A 1 101 ? 0.327 2.406 19.469 1.00 73.44 101 ALA A CA 1
ATOM 781 C C . ALA A 1 101 ? 1.526 2.384 18.500 1.00 73.44 101 ALA A C 1
ATOM 783 O O . ALA A 1 101 ? 2.053 3.429 18.120 1.00 73.44 101 ALA A O 1
ATOM 784 N N . ALA A 1 102 ? 1.981 1.198 18.080 1.00 74.31 102 ALA A N 1
ATOM 785 C CA . ALA A 1 102 ? 2.992 1.076 17.035 1.00 74.31 102 ALA A CA 1
ATOM 786 C C . ALA A 1 102 ? 2.460 1.504 15.656 1.00 74.31 102 ALA A C 1
ATOM 788 O O . ALA A 1 102 ? 3.125 2.290 14.985 1.00 74.31 102 ALA A O 1
ATOM 789 N N . LEU A 1 103 ? 1.265 1.054 15.262 1.00 75.44 103 LEU A N 1
ATOM 790 C CA . LEU A 1 103 ? 0.622 1.455 14.007 1.00 75.44 103 LEU A CA 1
ATOM 791 C C . LEU A 1 103 ? 0.338 2.959 13.952 1.00 75.44 103 LEU A C 1
ATOM 793 O O . LEU A 1 103 ? 0.601 3.573 12.924 1.00 75.44 103 LEU A O 1
ATOM 797 N N . ASP A 1 104 ? -0.116 3.568 15.048 1.00 79.81 104 ASP A N 1
ATOM 798 C CA . ASP A 1 104 ? -0.346 5.014 15.120 1.00 79.81 104 ASP A CA 1
ATOM 799 C C . ASP A 1 104 ? 0.965 5.791 14.928 1.00 79.81 104 ASP A C 1
ATOM 801 O O . ASP A 1 104 ? 1.027 6.739 14.145 1.00 79.81 104 ASP A O 1
ATOM 805 N N . ARG A 1 105 ? 2.061 5.342 15.559 1.00 78.25 105 ARG A N 1
ATOM 806 C CA . ARG A 1 105 ? 3.393 5.937 15.348 1.00 78.25 105 ARG A CA 1
ATOM 807 C C . ARG A 1 105 ? 3.874 5.804 13.907 1.00 78.25 105 ARG A C 1
ATOM 809 O O . ARG A 1 105 ? 4.450 6.747 13.373 1.00 78.25 105 ARG A O 1
ATOM 816 N N . ILE A 1 106 ? 3.628 4.661 13.273 1.00 77.81 106 ILE A N 1
ATOM 817 C CA . ILE A 1 106 ? 3.968 4.445 11.863 1.00 77.81 106 ILE A CA 1
ATOM 818 C C . ILE A 1 106 ? 3.118 5.349 10.967 1.00 77.81 106 ILE A C 1
ATOM 820 O O . ILE A 1 106 ? 3.640 5.975 10.049 1.00 77.81 106 ILE A O 1
ATOM 824 N N . ALA A 1 107 ? 1.826 5.483 11.258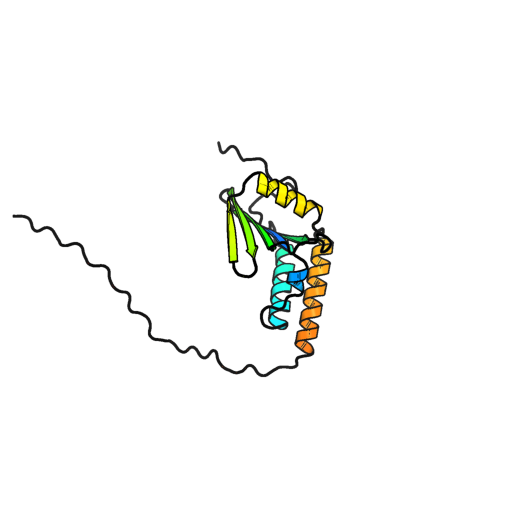 1.00 79.44 107 ALA A N 1
ATOM 825 C CA . ALA A 1 107 ? 0.918 6.331 10.499 1.00 79.44 107 ALA A CA 1
ATOM 826 C C . ALA A 1 107 ? 1.295 7.820 10.553 1.00 79.44 107 ALA A C 1
ATOM 828 O O . ALA A 1 107 ? 1.088 8.523 9.559 1.00 79.44 107 ALA A O 1
ATOM 829 N N . LEU A 1 108 ? 1.875 8.281 11.670 1.00 82.19 108 LEU A N 1
ATOM 830 C CA . LEU A 1 108 ? 2.397 9.645 11.825 1.00 82.19 108 LEU A CA 1
ATOM 831 C C . LEU A 1 108 ? 3.574 9.943 10.888 1.00 82.19 108 LEU A C 1
ATOM 833 O O . LEU A 1 108 ? 3.718 11.074 10.433 1.00 82.19 108 LEU A O 1
ATOM 837 N N . VAL A 1 109 ? 4.412 8.945 10.593 1.00 82.38 109 VAL A N 1
ATOM 838 C CA . VAL A 1 109 ? 5.592 9.098 9.716 1.00 82.38 109 VAL A CA 1
ATOM 839 C C . VAL A 1 109 ? 5.358 8.585 8.293 1.00 82.38 109 VAL A C 1
ATOM 841 O O . VAL A 1 109 ? 6.241 8.681 7.437 1.00 82.38 109 VAL A O 1
ATOM 844 N N . ALA A 1 110 ? 4.180 8.019 8.033 1.00 84.06 110 ALA A N 1
ATOM 845 C CA . ALA A 1 110 ? 3.790 7.540 6.723 1.00 84.06 110 ALA A CA 1
ATOM 846 C C . ALA A 1 110 ? 3.433 8.704 5.795 1.00 84.06 110 ALA A C 1
ATOM 848 O O . ALA A 1 110 ? 2.782 9.674 6.183 1.00 84.06 110 ALA A O 1
ATOM 849 N N . HIS A 1 111 ? 3.795 8.576 4.527 1.00 87.94 111 HIS A N 1
ATOM 850 C CA . HIS A 1 111 ? 3.391 9.507 3.488 1.00 87.94 111 HIS A CA 1
ATOM 851 C C . HIS A 1 111 ? 1.871 9.519 3.320 1.00 87.94 111 HIS A C 1
ATOM 853 O O . HIS A 1 111 ? 1.190 8.520 3.570 1.00 87.94 111 HIS A O 1
ATOM 859 N N . ASP A 1 112 ? 1.324 10.652 2.888 1.00 87.25 112 ASP A N 1
ATOM 860 C CA . ASP A 1 112 ? -0.080 10.723 2.494 1.00 87.25 112 ASP A CA 1
ATOM 861 C C . ASP A 1 112 ? -0.351 9.889 1.221 1.00 87.25 112 ASP 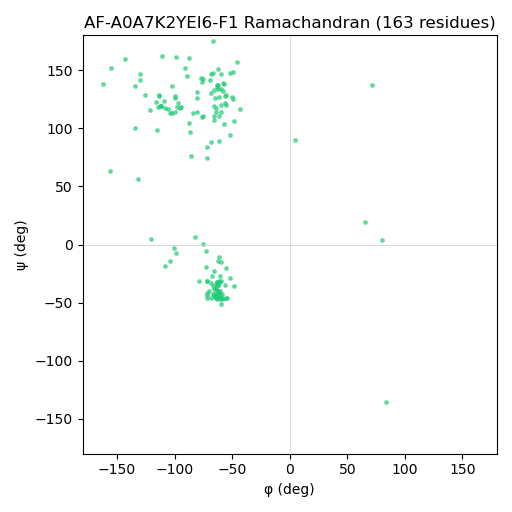A C 1
ATOM 863 O O . ASP A 1 112 ? 0.549 9.308 0.596 1.00 87.25 112 ASP A O 1
ATOM 867 N N . HIS A 1 113 ? -1.621 9.805 0.825 1.00 86.31 113 HIS A N 1
ATOM 868 C CA . HIS A 1 113 ? -2.031 9.054 -0.362 1.00 86.31 113 HIS A CA 1
ATOM 869 C C . HIS A 1 113 ? -1.436 9.607 -1.666 1.00 86.31 113 HIS A C 1
ATOM 871 O O . HIS A 1 113 ? -1.156 8.836 -2.589 1.00 86.31 113 HIS A O 1
ATOM 877 N N . ALA A 1 114 ? -1.251 10.925 -1.774 1.00 89.00 114 ALA A N 1
ATOM 878 C CA . ALA A 1 114 ? -0.737 11.551 -2.985 1.00 89.00 114 ALA A CA 1
ATOM 879 C C . ALA A 1 114 ? 0.751 11.236 -3.167 1.00 89.00 114 ALA A C 1
ATOM 881 O O . ALA A 1 114 ? 1.164 10.829 -4.256 1.00 89.00 114 ALA A O 1
ATOM 882 N N . GLU A 1 115 ? 1.541 11.360 -2.106 1.00 90.62 115 GLU A N 1
ATOM 883 C CA . GLU A 1 115 ? 2.967 11.061 -2.117 1.00 90.62 115 GLU A CA 1
ATOM 884 C C . GLU A 1 115 ? 3.223 9.557 -2.251 1.00 90.62 115 GLU A C 1
ATOM 886 O O . GLU A 1 115 ? 4.031 9.151 -3.087 1.00 90.62 115 GLU A O 1
ATOM 891 N N . THR A 1 116 ? 2.441 8.710 -1.574 1.00 90.00 116 THR A N 1
ATOM 892 C CA . THR A 1 116 ? 2.489 7.253 -1.786 1.00 90.00 116 THR A CA 1
ATOM 893 C C . THR A 1 116 ? 2.264 6.900 -3.262 1.00 90.00 116 THR A C 1
ATOM 895 O O . THR A 1 116 ? 3.024 6.134 -3.859 1.00 90.00 116 THR A O 1
ATOM 898 N N . ARG A 1 117 ? 1.257 7.502 -3.911 1.00 91.94 117 ARG A N 1
ATOM 899 C CA . ARG A 1 117 ? 0.997 7.289 -5.346 1.00 91.94 117 ARG A CA 1
ATOM 900 C C . ARG A 1 117 ? 2.140 7.781 -6.230 1.00 91.94 117 ARG A C 1
ATOM 902 O O . ARG A 1 117 ? 2.436 7.127 -7.235 1.00 91.94 117 ARG A O 1
ATOM 909 N N . ARG A 1 118 ? 2.774 8.908 -5.892 1.00 93.19 118 ARG A N 1
ATOM 910 C CA . ARG A 1 118 ? 3.958 9.413 -6.607 1.00 93.19 118 ARG A CA 1
ATOM 911 C C . ARG A 1 118 ? 5.114 8.422 -6.500 1.00 93.19 118 ARG A C 1
ATOM 913 O O . ARG A 1 118 ? 5.708 8.099 -7.527 1.00 93.19 118 ARG A O 1
ATOM 920 N N . GLN A 1 119 ? 5.382 7.889 -5.309 1.00 91.88 119 GLN A N 1
ATOM 921 C CA . GLN A 1 119 ? 6.441 6.901 -5.084 1.00 91.88 119 GLN A CA 1
ATOM 922 C C . GLN A 1 119 ? 6.194 5.602 -5.857 1.00 91.88 119 GLN A C 1
ATOM 924 O O . GLN A 1 119 ? 7.074 5.164 -6.595 1.00 91.88 119 GLN A O 1
ATOM 929 N N . LEU A 1 120 ? 4.977 5.051 -5.801 1.00 92.44 120 LEU A N 1
ATOM 930 C CA . LEU A 1 120 ? 4.611 3.860 -6.580 1.00 92.44 120 LEU A CA 1
ATOM 931 C C . LEU A 1 120 ? 4.737 4.096 -8.093 1.00 92.44 120 LEU A C 1
ATOM 933 O O . LEU A 1 120 ? 5.227 3.237 -8.815 1.00 92.44 120 LEU A O 1
ATOM 937 N N . THR A 1 121 ? 4.342 5.274 -8.585 1.00 94.62 121 THR A N 1
ATOM 938 C CA . THR A 1 121 ? 4.459 5.614 -10.017 1.00 94.62 121 THR A CA 1
ATOM 939 C C . THR A 1 121 ? 5.921 5.709 -10.456 1.00 94.62 121 THR A C 1
ATOM 941 O O . THR A 1 121 ? 6.281 5.190 -11.512 1.00 94.62 121 THR A O 1
ATOM 944 N N . ARG A 1 122 ? 6.780 6.340 -9.643 1.00 93.75 122 ARG A N 1
ATOM 945 C CA . ARG A 1 122 ? 8.224 6.424 -9.912 1.00 93.75 122 ARG A CA 1
ATOM 946 C C . ARG A 1 122 ? 8.869 5.039 -9.925 1.00 93.75 122 ARG A C 1
ATOM 948 O O . ARG A 1 122 ? 9.633 4.745 -10.839 1.00 93.75 122 ARG A O 1
ATOM 955 N N . ALA A 1 123 ? 8.532 4.191 -8.955 1.00 92.12 123 ALA A N 1
ATOM 956 C CA . ALA A 1 123 ? 9.057 2.834 -8.876 1.00 92.12 123 ALA A CA 1
ATOM 957 C C . ALA A 1 123 ? 8.594 1.967 -10.064 1.00 92.12 123 ALA A C 1
ATOM 959 O O . ALA A 1 123 ? 9.426 1.327 -10.700 1.00 92.12 123 ALA A O 1
ATOM 960 N N . GLU A 1 124 ? 7.306 2.018 -10.442 1.00 93.19 124 GLU A N 1
ATOM 961 C CA . GLU A 1 124 ? 6.774 1.331 -11.637 1.00 93.19 124 GLU A CA 1
ATOM 962 C C . GLU A 1 124 ? 7.568 1.724 -12.894 1.00 93.19 124 GLU A C 1
ATOM 964 O O . GLU A 1 124 ? 7.952 0.865 -13.688 1.00 93.19 124 GLU A O 1
ATOM 969 N N . HIS A 1 125 ? 7.833 3.022 -13.067 1.00 93.50 125 HIS A N 1
ATOM 970 C CA . HIS A 1 125 ? 8.584 3.528 -14.211 1.00 93.50 125 HIS A CA 1
ATOM 971 C C . HIS A 1 125 ? 10.044 3.057 -14.211 1.00 93.50 125 HIS A C 1
ATOM 973 O O . HIS A 1 125 ? 10.538 2.624 -15.248 1.00 93.50 125 HIS A O 1
ATOM 979 N N . ALA A 1 126 ? 10.724 3.102 -13.061 1.00 92.12 126 ALA A N 1
ATOM 980 C CA . ALA A 1 126 ? 12.109 2.649 -12.937 1.00 92.12 126 ALA A CA 1
ATOM 981 C C . ALA A 1 126 ? 12.265 1.170 -13.333 1.00 92.12 126 ALA A C 1
ATOM 983 O O . ALA A 1 126 ? 13.129 0.835 -14.139 1.00 92.12 126 ALA A O 1
ATOM 984 N N . HIS A 1 127 ? 11.373 0.300 -12.851 1.00 91.12 127 HIS A N 1
ATOM 985 C CA . HIS A 1 127 ? 11.401 -1.125 -13.197 1.00 91.12 127 HIS A CA 1
ATOM 986 C C . HIS A 1 127 ? 11.096 -1.388 -14.675 1.00 91.12 127 HIS A C 1
ATOM 988 O O . HIS A 1 127 ? 11.723 -2.253 -15.284 1.00 91.12 127 HIS A O 1
ATOM 994 N N . ARG A 1 128 ? 10.203 -0.607 -15.298 1.00 91.06 128 ARG A N 1
ATOM 995 C CA . ARG A 1 128 ? 9.969 -0.700 -16.750 1.00 91.06 128 ARG A CA 1
ATOM 996 C C . ARG A 1 128 ? 11.203 -0.353 -17.570 1.00 91.06 128 ARG A C 1
ATOM 998 O O . ARG A 1 128 ? 11.479 -1.057 -18.534 1.00 91.06 128 ARG A O 1
ATOM 1005 N N . LEU A 1 129 ? 11.934 0.696 -17.189 1.00 89.88 129 LEU A N 1
ATOM 1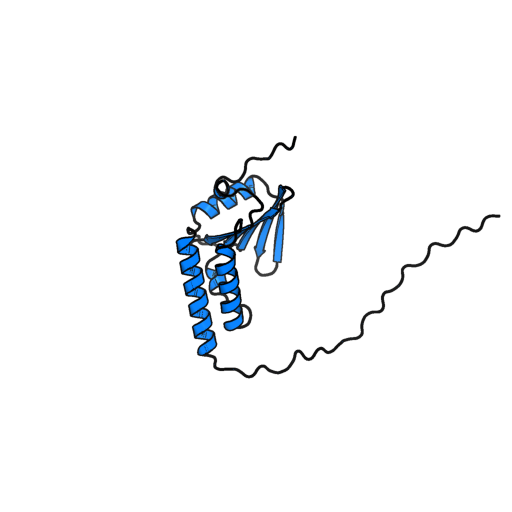006 C CA . LEU A 1 129 ? 13.173 1.069 -17.874 1.00 89.88 129 LEU A CA 1
ATOM 1007 C C . LEU A 1 129 ? 14.205 -0.064 -17.789 1.00 89.88 129 LEU A C 1
ATOM 1009 O O . LEU A 1 129 ? 14.735 -0.491 -18.814 1.00 89.88 129 LEU A O 1
ATOM 1013 N N . CYS A 1 130 ? 14.399 -0.640 -16.600 1.00 86.56 130 CYS A N 1
ATOM 1014 C CA . CYS A 1 130 ? 15.297 -1.783 -16.424 1.00 86.56 130 CYS A CA 1
ATOM 1015 C C . CYS A 1 130 ? 14.857 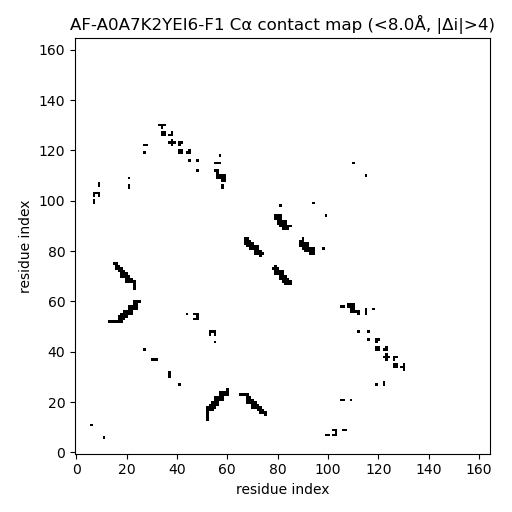-3.022 -17.225 1.00 86.56 130 CYS A C 1
ATOM 1017 O O . CYS A 1 130 ? 15.705 -3.765 -17.721 1.00 86.56 130 CYS A O 1
ATOM 1019 N N . ALA A 1 131 ? 13.547 -3.247 -17.375 1.00 84.62 131 ALA A N 1
ATOM 1020 C CA . ALA A 1 131 ? 13.015 -4.328 -18.203 1.00 84.62 131 ALA A CA 1
ATOM 1021 C C . ALA A 1 131 ? 13.269 -4.102 -19.703 1.00 84.62 131 ALA A C 1
ATOM 1023 O O . ALA A 1 131 ? 13.479 -5.064 -20.431 1.00 84.62 131 ALA A O 1
ATOM 1024 N N . THR A 1 132 ? 13.276 -2.851 -20.173 1.00 78.81 132 THR A N 1
ATOM 1025 C CA . THR A 1 132 ? 13.571 -2.527 -21.579 1.00 78.81 132 THR A CA 1
ATOM 1026 C C . THR A 1 132 ? 15.062 -2.556 -21.913 1.00 78.81 132 THR A C 1
ATOM 1028 O O . THR A 1 132 ? 15.423 -2.903 -23.035 1.00 78.81 132 THR A O 1
ATOM 1031 N N . GLU A 1 133 ? 15.934 -2.228 -20.955 1.00 73.00 133 GLU A N 1
ATOM 1032 C CA . GLU A 1 133 ? 17.395 -2.264 -21.130 1.00 73.00 133 GLU A CA 1
ATOM 1033 C C . GLU A 1 133 ? 17.938 -3.699 -21.188 1.00 73.00 133 GLU A C 1
ATOM 1035 O O . GLU A 1 133 ? 18.882 -3.986 -21.925 1.00 73.00 133 GLU A O 1
ATOM 1040 N N . ARG A 1 134 ? 17.296 -4.634 -20.478 1.00 59.62 134 ARG A N 1
ATOM 1041 C CA . ARG A 1 134 ? 17.467 -6.074 -20.698 1.00 59.62 134 ARG A CA 1
ATOM 1042 C C . ARG A 1 134 ? 16.511 -6.515 -21.808 1.00 59.62 134 ARG A C 1
ATOM 1044 O O . ARG A 1 134 ? 15.473 -7.104 -21.523 1.00 59.62 134 ARG A O 1
ATOM 1051 N N . GLY A 1 135 ? 16.838 -6.210 -23.069 1.00 50.91 135 GLY A N 1
ATOM 1052 C CA . GLY A 1 135 ? 16.104 -6.725 -24.240 1.00 50.91 135 GLY A CA 1
ATOM 1053 C C . GLY A 1 135 ? 15.822 -8.233 -24.120 1.00 50.91 135 GLY A C 1
ATOM 1054 O O . GLY A 1 135 ? 16.531 -8.897 -23.366 1.00 50.91 135 GLY A O 1
ATOM 1055 N N . PRO A 1 136 ? 14.802 -8.778 -24.817 1.00 46.25 136 PRO A N 1
ATOM 1056 C CA . PRO A 1 136 ? 14.169 -10.058 -24.493 1.00 46.25 136 PRO A CA 1
ATOM 1057 C C . PRO A 1 136 ? 15.209 -11.169 -24.354 1.00 46.25 136 PRO A C 1
ATOM 1059 O O . PRO A 1 136 ? 15.621 -11.789 -25.333 1.00 46.25 136 PRO A O 1
ATOM 1062 N N . ALA A 1 137 ? 15.644 -11.417 -23.120 1.00 46.53 137 ALA A N 1
ATOM 1063 C CA . ALA A 1 137 ? 16.405 -12.597 -22.796 1.00 46.53 137 ALA A CA 1
ATOM 1064 C C . ALA A 1 137 ? 15.419 -13.736 -23.014 1.00 46.53 137 ALA A C 1
ATOM 1066 O O . ALA A 1 137 ? 14.432 -13.853 -22.286 1.00 46.53 137 ALA A O 1
ATOM 1067 N N . ALA A 1 138 ? 15.634 -14.490 -24.093 1.00 43.19 138 ALA A N 1
ATOM 1068 C CA . ALA A 1 138 ? 14.901 -15.706 -24.372 1.00 43.19 138 ALA A CA 1
ATOM 1069 C C . ALA A 1 138 ? 14.791 -16.494 -23.064 1.00 43.19 138 ALA A C 1
ATOM 1071 O O . ALA A 1 138 ? 15.804 -16.859 -22.463 1.00 43.19 138 ALA A O 1
ATOM 1072 N N . LEU A 1 139 ? 13.556 -16.681 -22.600 1.00 48.66 139 LEU A N 1
ATOM 1073 C CA . LEU A 1 139 ? 13.260 -17.563 -21.484 1.00 48.66 139 LEU A CA 1
ATOM 1074 C C . LEU A 1 139 ? 13.952 -18.903 -21.778 1.00 48.66 139 LEU A C 1
ATOM 1076 O O . LEU A 1 139 ? 13.710 -19.458 -22.855 1.00 48.66 139 LEU A O 1
ATOM 1080 N N . PRO A 1 140 ? 14.774 -19.475 -20.882 1.00 39.53 140 PRO A N 1
ATOM 1081 C CA . PRO A 1 140 ? 14.970 -20.907 -20.939 1.00 39.53 140 PRO A CA 1
ATOM 1082 C C . PRO A 1 140 ? 13.587 -21.529 -20.731 1.00 39.53 140 PRO A C 1
ATOM 1084 O O . PRO A 1 140 ? 12.953 -21.358 -19.689 1.00 39.53 140 PRO A O 1
ATOM 1087 N N . ALA A 1 141 ? 13.088 -22.197 -21.768 1.00 46.22 141 ALA A N 1
ATOM 1088 C CA . ALA A 1 141 ? 11.902 -23.028 -21.692 1.00 46.22 141 ALA A CA 1
ATOM 1089 C C . ALA A 1 141 ? 12.176 -24.164 -20.698 1.00 46.22 141 ALA A C 1
ATOM 1091 O O . ALA A 1 141 ? 12.693 -25.208 -21.075 1.00 46.22 141 ALA A O 1
ATOM 1092 N N . SER A 1 142 ? 11.893 -23.951 -19.415 1.00 49.88 142 SER A N 1
ATOM 1093 C CA . SER A 1 142 ? 11.928 -25.022 -18.422 1.00 49.88 142 SER A CA 1
ATOM 1094 C C . SER A 1 142 ? 11.052 -24.706 -17.215 1.00 49.88 142 SER A C 1
ATOM 1096 O O . SER A 1 142 ? 11.518 -24.610 -16.088 1.00 49.88 142 SER A O 1
ATOM 1098 N N . PHE A 1 143 ? 9.755 -24.598 -17.477 1.00 42.72 143 PHE A N 1
ATOM 1099 C CA . PHE A 1 143 ? 8.735 -25.167 -16.597 1.00 42.72 143 PHE A CA 1
ATOM 1100 C C . PHE A 1 143 ? 7.756 -25.942 -17.484 1.00 42.72 143 PHE A C 1
ATOM 1102 O O . PHE A 1 143 ? 6.562 -25.661 -17.542 1.00 42.72 143 PHE A O 1
ATOM 1109 N N . ALA A 1 144 ? 8.291 -26.895 -18.255 1.00 41.53 144 ALA A N 1
ATOM 1110 C CA . ALA A 1 144 ? 7.466 -28.004 -18.697 1.00 41.53 144 ALA A CA 1
ATOM 1111 C C . ALA A 1 144 ? 7.069 -28.750 -17.421 1.00 41.53 144 ALA A C 1
ATOM 1113 O O . ALA A 1 144 ? 7.936 -29.196 -16.673 1.00 41.53 144 ALA A O 1
ATOM 1114 N N . ASN A 1 145 ? 5.767 -28.786 -17.146 1.00 43.31 145 ASN A N 1
ATOM 1115 C CA . ASN A 1 145 ? 5.177 -29.633 -16.125 1.00 43.31 145 ASN A CA 1
ATOM 1116 C C . ASN A 1 145 ? 5.718 -31.054 -16.299 1.00 43.31 145 ASN A C 1
ATOM 1118 O O . ASN A 1 145 ? 5.317 -31.744 -17.234 1.00 43.31 145 ASN A O 1
ATOM 1122 N N . ASP A 1 146 ? 6.614 -31.474 -15.414 1.00 38.38 146 ASP A N 1
ATOM 1123 C CA . ASP A 1 146 ? 6.853 -32.884 -15.163 1.00 38.38 146 ASP A CA 1
ATOM 1124 C C . ASP A 1 146 ? 5.846 -33.285 -14.077 1.00 38.38 146 ASP A C 1
ATOM 1126 O O . ASP A 1 146 ? 5.983 -32.845 -12.927 1.00 38.38 146 ASP A O 1
ATOM 1130 N N . PRO A 1 147 ? 4.755 -34.000 -14.409 1.00 44.00 147 PRO A N 1
ATOM 1131 C CA . PRO A 1 147 ? 3.854 -34.520 -13.401 1.00 44.00 147 PRO A CA 1
ATOM 1132 C C . PRO A 1 147 ? 4.576 -35.674 -12.703 1.00 44.00 147 PRO A C 1
ATOM 1134 O O . PRO A 1 147 ? 4.395 -36.844 -13.040 1.00 44.00 147 PRO A O 1
ATOM 1137 N N . GLY A 1 148 ? 5.406 -35.336 -11.715 1.00 46.44 148 GLY A N 1
ATOM 1138 C CA . GLY A 1 148 ? 5.911 -36.306 -10.752 1.00 46.44 148 GLY A CA 1
ATOM 1139 C C . GLY A 1 148 ? 4.746 -37.130 -10.180 1.00 46.44 148 GLY A C 1
ATOM 1140 O O . GLY A 1 148 ? 3.617 -36.630 -10.101 1.00 46.44 148 GLY A O 1
ATOM 1141 N N . PRO A 1 149 ? 4.977 -38.404 -9.823 1.00 50.91 149 PRO A N 1
ATOM 1142 C CA . PRO A 1 149 ? 3.907 -39.343 -9.514 1.00 50.91 149 PRO A CA 1
ATOM 1143 C C . PRO A 1 149 ? 3.013 -38.803 -8.396 1.00 50.91 149 PRO A C 1
ATOM 1145 O O . PRO A 1 149 ? 3.474 -38.511 -7.293 1.00 50.91 149 PRO A O 1
ATOM 1148 N N . VAL A 1 150 ? 1.721 -38.673 -8.707 1.00 56.06 150 VAL A N 1
ATOM 1149 C CA . VAL A 1 150 ? 0.670 -38.296 -7.759 1.00 56.06 150 VAL A CA 1
ATOM 1150 C C . VAL A 1 150 ? 0.715 -39.275 -6.579 1.00 56.06 150 VAL A C 1
ATOM 1152 O O . VAL A 1 150 ? 0.536 -40.475 -6.801 1.00 56.06 150 VAL A O 1
ATOM 1155 N N . PRO A 1 151 ? 0.938 -38.820 -5.333 1.00 47.09 151 PRO A N 1
ATOM 1156 C CA . PRO A 1 151 ? 0.823 -39.699 -4.183 1.00 47.09 151 PRO A CA 1
ATOM 1157 C C . PRO A 1 151 ? -0.639 -40.131 -4.038 1.00 47.09 151 PRO A C 1
ATOM 1159 O O . PRO A 1 151 ? -1.544 -39.308 -3.885 1.00 47.09 151 PRO A O 1
ATOM 1162 N N . THR A 1 152 ? -0.871 -41.438 -4.119 1.00 57.72 152 THR A N 1
ATOM 1163 C CA . THR A 1 152 ? -2.180 -42.058 -3.917 1.00 57.72 152 THR A CA 1
ATOM 1164 C C . THR A 1 152 ? -2.708 -41.697 -2.523 1.00 57.72 152 THR A C 1
ATOM 1166 O O . THR A 1 152 ? -1.969 -41.843 -1.547 1.00 57.72 152 THR A O 1
ATOM 1169 N N . PRO A 1 153 ? -3.969 -41.255 -2.375 1.00 45.16 153 PRO A N 1
ATOM 1170 C CA . PRO A 1 153 ? -4.542 -41.008 -1.061 1.00 45.16 153 PRO A CA 1
ATOM 1171 C C . PRO A 1 153 ? -4.666 -42.329 -0.291 1.00 45.16 153 PRO A C 1
ATOM 1173 O O . PRO A 1 153 ? -5.485 -43.192 -0.617 1.00 45.16 153 PRO A O 1
ATOM 1176 N N . THR A 1 154 ? -3.845 -42.483 0.747 1.00 58.12 154 THR A N 1
ATOM 1177 C CA . THR A 1 154 ? -3.973 -43.548 1.744 1.00 58.12 154 THR A CA 1
ATOM 1178 C C . THR A 1 154 ? -5.322 -43.395 2.441 1.00 58.12 154 THR A C 1
ATOM 1180 O O . THR A 1 154 ? -5.554 -42.434 3.173 1.00 58.12 154 THR A O 1
ATOM 1183 N N . SER A 1 155 ? -6.234 -44.331 2.182 1.00 61.16 155 SER A N 1
ATOM 1184 C CA . SER A 1 155 ? -7.519 -44.396 2.879 1.00 61.16 155 SER A CA 1
ATOM 1185 C C . SER A 1 155 ? -7.290 -44.658 4.374 1.00 61.16 155 SER A C 1
ATOM 1187 O O . SER A 1 155 ? -6.487 -45.533 4.706 1.00 61.16 155 SER A O 1
ATOM 1189 N N . PRO A 1 156 ? -7.977 -43.952 5.290 1.00 60.22 156 PRO A N 1
ATOM 1190 C CA . PRO A 1 156 ? -7.933 -44.295 6.705 1.00 60.22 156 PRO A CA 1
ATOM 1191 C C . PRO A 1 1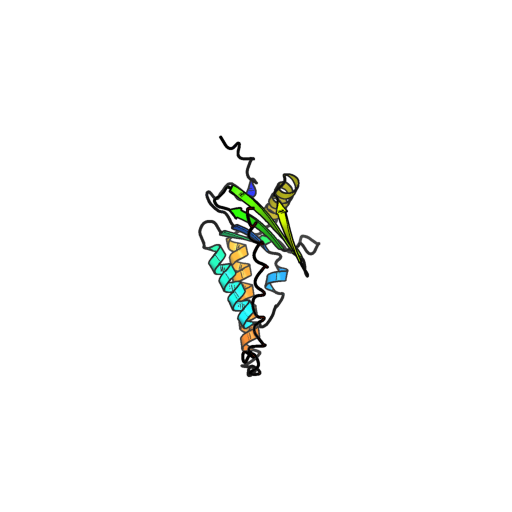56 ? -8.611 -45.659 6.945 1.00 60.22 156 PRO A C 1
ATOM 1193 O O . PRO A 1 156 ? -9.566 -46.001 6.237 1.00 60.22 156 PRO A O 1
ATOM 1196 N N . PRO A 1 157 ? -8.142 -46.450 7.928 1.00 57.28 157 PRO A N 1
ATOM 1197 C CA . PRO A 1 157 ? -8.746 -47.738 8.250 1.00 57.28 157 PRO A CA 1
ATOM 1198 C C . PRO A 1 157 ? -10.196 -47.551 8.719 1.00 57.28 157 PRO A C 1
ATOM 1200 O O . PRO A 1 157 ? -10.498 -46.680 9.536 1.00 57.28 157 PRO A O 1
ATOM 1203 N N . ARG A 1 158 ? -11.103 -48.374 8.177 1.00 57.56 158 ARG A N 1
ATOM 1204 C CA . ARG A 1 158 ? -12.491 -48.481 8.648 1.00 57.56 158 ARG A CA 1
ATOM 1205 C C . ARG A 1 158 ? -12.492 -48.976 10.102 1.00 57.56 158 ARG A C 1
ATOM 1207 O O . ARG A 1 158 ? -11.759 -49.919 10.384 1.00 57.56 158 ARG A O 1
ATOM 1214 N N . PRO A 1 159 ? -13.322 -48.410 10.993 1.00 58.41 159 PRO A N 1
ATOM 1215 C CA . PRO A 1 159 ? -13.540 -48.999 12.305 1.00 58.41 159 PRO A CA 1
ATOM 1216 C C . PRO A 1 159 ? -14.237 -50.355 12.147 1.00 58.41 159 PRO A C 1
ATOM 1218 O O . PRO A 1 159 ? -15.205 -50.478 11.385 1.00 58.41 159 PRO A O 1
ATOM 1221 N N . ASP A 1 160 ? -13.712 -51.360 12.847 1.00 59.84 160 ASP A N 1
ATOM 1222 C CA . ASP A 1 160 ? -14.278 -52.701 12.907 1.00 59.84 160 ASP A CA 1
ATOM 1223 C C . ASP A 1 160 ? -15.725 -52.635 13.395 1.00 59.84 160 ASP A C 1
ATOM 1225 O O . ASP A 1 160 ? -16.044 -52.030 14.420 1.00 59.84 160 ASP A O 1
ATOM 1229 N N . ARG A 1 161 ? -16.622 -53.252 12.622 1.00 54.09 161 ARG A N 1
ATOM 1230 C CA . ARG A 1 161 ? -17.994 -53.503 13.052 1.00 54.09 161 ARG A CA 1
ATOM 1231 C C . ARG A 1 161 ? -17.942 -54.462 14.234 1.00 54.09 161 ARG A C 1
ATOM 1233 O O . ARG A 1 161 ? -17.588 -55.627 14.064 1.00 54.09 161 ARG A O 1
ATOM 1240 N N . GLU A 1 162 ? -18.341 -53.966 15.397 1.00 52.41 162 GLU A N 1
ATOM 1241 C CA . GLU A 1 162 ? -18.751 -54.784 16.532 1.00 52.41 162 GLU A CA 1
ATOM 1242 C C . GLU A 1 162 ? -19.770 -55.830 16.059 1.00 52.41 162 GLU A C 1
ATOM 1244 O O . GLU A 1 162 ? -20.776 -55.508 15.419 1.00 52.41 162 GLU A O 1
ATOM 1249 N N . ASN A 1 163 ? -19.465 -57.094 16.335 1.00 48.72 163 ASN A N 1
ATOM 1250 C CA . ASN A 1 163 ? -20.324 -58.229 16.042 1.00 48.72 163 ASN A CA 1
ATOM 1251 C C . ASN A 1 163 ? -21.076 -58.577 17.339 1.00 48.72 163 ASN A C 1
ATOM 1253 O O . ASN A 1 163 ? -20.410 -58.881 18.331 1.00 48.72 163 ASN A O 1
ATOM 1257 N N . PRO A 1 164 ? -22.417 -58.509 17.383 1.00 60.25 164 PRO A N 1
ATOM 1258 C CA . PRO A 1 164 ? -23.166 -58.894 18.568 1.00 60.25 164 PRO A CA 1
ATOM 1259 C C . PRO A 1 164 ? -23.311 -60.420 18.626 1.00 60.25 164 PRO A C 1
ATOM 1261 O O . PRO A 1 164 ? -23.726 -61.048 17.649 1.00 60.25 164 PRO A O 1
ATOM 1264 N N . ALA A 1 165 ? -23.002 -60.992 19.786 1.00 56.97 165 ALA A N 1
ATOM 1265 C CA . ALA A 1 165 ? -23.494 -62.290 20.234 1.00 56.97 165 ALA A CA 1
ATOM 1266 C C . ALA A 1 165 ? -24.137 -62.102 21.610 1.00 56.97 165 ALA A C 1
ATOM 1268 O O . ALA A 1 165 ? -23.558 -61.334 22.413 1.00 56.97 165 ALA A O 1
#

Radius of gyration: 22.78 Å; Cα contacts (8 Å, |Δi|>4): 187; chains: 1; bounding box: 41×74×48 Å

Secondary structure (DSSP, 8-state):
---PPPPPGGGTT--SS-EEEEE-GGGGT---S-HHHHHHHHHHHHHHTTSTTEEEEEBPTTS-S-PPEEEEEE-TTS-EEEEEEETTEEEEEEP-HHHHHHHHHHHHHB--HHHHHHHHHHHHHHHHHHHHHS-------------PPPPP--PPPPPP-PPP-

Mean predicted aligned error: 14.73 Å